Protein AF-A0A3M1FIV0-F1 (afdb_monomer_lite)

Radius of gyration: 19.7 Å; chains: 1; bounding box: 46×32×50 Å

Secondary structure (DSSP, 8-state):
-PPPP----BSGGGGGGHHHHGGGT--EEEEESS-HHHHHHHHHHT-EEEEEEESS---TTT-GGGSPBBTTSSBPP--SS--B--TT-HHHHHHHHHHHHHHHHHH--SEEEEES-SB---TTSSS-----B--SHHHHHHHHHHH-----SHHHHHHH-HHHHHHHHHH-

Sequence (172 aa):
MTIPLLYGPYGSGALAYADRLRAYNANAAWFHMFDPDAFEACAQAGVAPCVEFKTFRADFEAHPDLVPIGVDGQPIRYGDKVQGVCLSKKWFLEETEAALVAGVRTFQPAGIWLDYLTYAGWFETPEPDLQESCFCPECVADFCESTGVDATDPAEILAHHQAAWTSHKCRR

Structure (mmCIF, N/CA/C/O backbone):
data_AF-A0A3M1FIV0-F1
#
_entry.id   AF-A0A3M1FIV0-F1
#
loop_
_atom_site.group_PDB
_atom_site.id
_atom_site.type_symbol
_atom_site.label_atom_id
_atom_site.label_alt_id
_atom_site.label_comp_id
_atom_site.label_asym_id
_atom_site.label_entity_id
_atom_site.label_seq_id
_atom_site.pdbx_PDB_ins_code
_atom_site.Cartn_x
_atom_site.Cartn_y
_atom_site.Cartn_z
_atom_site.occupancy
_atom_site.B_iso_or_equiv
_atom_site.auth_seq_id
_atom_site.auth_comp_id
_atom_site.auth_asym_id
_atom_site.auth_atom_id
_atom_site.pdbx_PDB_model_num
ATOM 1 N N . MET A 1 1 ? 9.134 -7.208 26.320 1.00 61.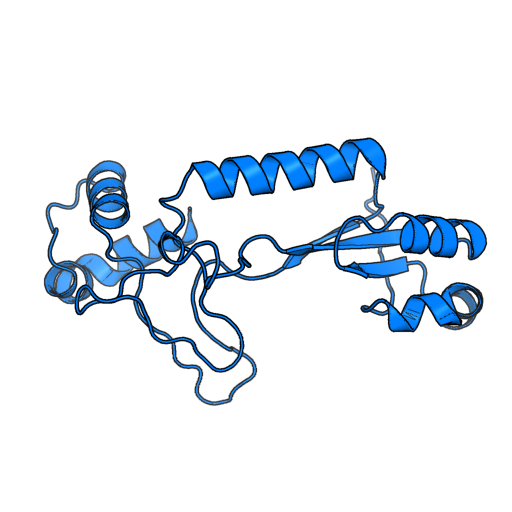47 1 MET A N 1
ATOM 2 C CA . MET A 1 1 ? 7.686 -7.011 26.094 1.00 61.47 1 MET A CA 1
ATOM 3 C C . MET A 1 1 ? 7.178 -8.190 25.298 1.00 61.47 1 MET A C 1
ATOM 5 O O . MET A 1 1 ? 7.831 -8.554 24.330 1.00 61.47 1 MET A O 1
ATOM 9 N N . THR A 1 2 ? 6.066 -8.789 25.711 1.00 83.19 2 THR A N 1
ATOM 10 C CA . THR A 1 2 ? 5.373 -9.811 24.917 1.00 83.19 2 THR A CA 1
ATOM 11 C C . THR A 1 2 ? 4.341 -9.093 24.057 1.00 83.19 2 THR A C 1
ATOM 13 O O . THR A 1 2 ? 3.534 -8.342 24.600 1.00 83.19 2 THR A O 1
ATOM 16 N N . ILE A 1 3 ? 4.394 -9.272 22.736 1.00 82.19 3 ILE A N 1
ATOM 17 C CA . ILE A 1 3 ? 3.386 -8.713 21.827 1.00 82.19 3 ILE A CA 1
ATOM 18 C C . ILE A 1 3 ? 2.076 -9.481 22.070 1.00 82.19 3 ILE A C 1
ATOM 20 O O . ILE A 1 3 ? 2.104 -10.715 22.040 1.00 82.19 3 ILE A O 1
ATOM 24 N N . PRO A 1 4 ? 0.952 -8.803 22.366 1.00 86.56 4 PRO A N 1
ATOM 25 C CA . PRO A 1 4 ? -0.318 -9.483 22.574 1.00 86.56 4 PRO A CA 1
ATOM 26 C C . PRO A 1 4 ? -0.801 -10.116 21.268 1.00 86.56 4 PRO A C 1
ATOM 28 O O . PRO A 1 4 ? -0.656 -9.542 20.191 1.00 86.56 4 PRO A O 1
ATOM 31 N N . LEU A 1 5 ? -1.401 -11.299 21.368 1.00 93.44 5 LEU A N 1
ATOM 32 C CA . LEU A 1 5 ? -2.062 -11.927 20.231 1.00 93.44 5 LEU A CA 1
ATOM 33 C C . LEU A 1 5 ? -3.442 -11.285 20.049 1.00 93.44 5 LEU A C 1
ATOM 35 O O . LEU A 1 5 ? -4.233 -11.252 20.994 1.00 93.44 5 LEU A O 1
ATOM 39 N N . LEU A 1 6 ? -3.709 -10.764 18.852 1.00 96.00 6 LEU A N 1
ATOM 40 C CA . LEU A 1 6 ? -4.937 -10.048 18.506 1.00 96.00 6 LEU A CA 1
ATOM 41 C C . LEU A 1 6 ? -5.783 -10.920 17.576 1.00 96.00 6 LEU A C 1
ATOM 43 O O . LEU A 1 6 ? -5.345 -11.284 16.487 1.00 96.00 6 LEU A O 1
ATOM 47 N N . TYR A 1 7 ? -6.996 -11.247 18.009 1.00 95.44 7 TYR A N 1
ATOM 48 C CA . TYR A 1 7 ? -7.934 -12.108 17.300 1.00 95.44 7 TYR A CA 1
ATOM 49 C C . TYR A 1 7 ? -9.289 -11.429 17.236 1.00 95.44 7 TYR A C 1
ATOM 51 O O . TYR A 1 7 ? -9.869 -11.078 18.267 1.00 95.44 7 TYR A O 1
ATOM 59 N N . GLY A 1 8 ? -9.806 -11.256 16.028 1.00 95.56 8 GLY A N 1
ATOM 60 C CA . GLY A 1 8 ? -11.030 -10.508 15.839 1.00 95.56 8 GLY A CA 1
ATOM 61 C C . GLY A 1 8 ? -11.539 -10.550 14.413 1.00 95.56 8 GLY A C 1
ATOM 62 O O . GLY A 1 8 ? -10.764 -10.836 13.499 1.00 95.56 8 GLY A O 1
ATOM 63 N N . PRO A 1 9 ? -12.830 -10.261 14.216 1.00 96.00 9 PRO A N 1
ATOM 64 C CA . PRO A 1 9 ? -13.379 -10.052 12.889 1.00 96.00 9 PRO A CA 1
ATOM 65 C C . PRO A 1 9 ? -12.829 -8.767 12.264 1.00 96.00 9 PRO A C 1
ATOM 67 O O . PRO A 1 9 ? -12.382 -7.852 12.963 1.00 96.00 9 PRO A O 1
ATOM 70 N N . TYR A 1 10 ? -12.931 -8.707 10.941 1.00 94.12 10 TYR A N 1
ATOM 71 C CA . TYR A 1 10 ? -12.640 -7.526 10.143 1.00 94.12 10 TYR A CA 1
ATOM 72 C C . TYR A 1 10 ? -13.914 -6.959 9.515 1.00 94.12 10 TYR A C 1
ATOM 74 O O . TYR A 1 10 ? -14.795 -7.709 9.090 1.00 94.12 10 TYR A O 1
ATOM 82 N N . GLY A 1 11 ? -13.979 -5.631 9.449 1.00 90.75 11 GLY A N 1
ATOM 83 C CA . GLY A 1 11 ? -15.033 -4.862 8.802 1.00 90.75 11 GLY A CA 1
ATOM 84 C C . GLY A 1 11 ? -15.924 -4.130 9.804 1.00 90.75 11 GLY A C 1
ATOM 85 O O . GLY A 1 11 ? -16.235 -4.632 10.885 1.00 90.75 11 GLY A O 1
ATOM 86 N N . SER A 1 12 ? -16.391 -2.940 9.418 1.00 86.94 12 SER A N 1
ATOM 87 C CA . SER A 1 12 ? -17.219 -2.070 10.269 1.00 86.94 12 SER A CA 1
ATOM 88 C C . SER A 1 12 ? -18.525 -2.730 10.728 1.00 86.94 12 SER A C 1
ATOM 90 O O . SER A 1 12 ? -18.999 -2.461 11.828 1.00 86.94 12 SER A O 1
ATOM 92 N N . GLY A 1 13 ? -19.071 -3.670 9.949 1.00 90.44 13 GLY A N 1
ATOM 93 C CA . GLY A 1 13 ? -20.249 -4.451 10.341 1.00 90.44 13 GLY A CA 1
ATOM 94 C C . GLY A 1 13 ? -20.055 -5.280 11.619 1.00 90.44 13 GLY A C 1
ATOM 95 O O . GLY A 1 13 ? -21.027 -5.556 12.318 1.00 90.44 13 GLY A O 1
ATOM 96 N N . ALA A 1 14 ? -18.816 -5.638 11.971 1.00 91.00 14 ALA A N 1
ATOM 97 C CA . ALA A 1 14 ? -18.527 -6.356 13.209 1.00 91.00 14 ALA A CA 1
ATOM 98 C C . ALA A 1 14 ? -18.683 -5.481 14.463 1.00 91.00 14 ALA A C 1
ATOM 100 O O . ALA A 1 14 ? -18.975 -6.005 15.539 1.00 91.00 14 ALA A O 1
ATOM 101 N N . LEU A 1 15 ? -18.536 -4.157 14.333 1.00 93.88 15 LEU A N 1
ATOM 102 C CA . LEU A 1 15 ? -18.627 -3.215 15.454 1.00 93.88 15 LEU A CA 1
ATOM 103 C C . LEU A 1 15 ? -20.035 -3.178 16.059 1.00 93.88 15 LEU A C 1
ATOM 105 O O . LEU A 1 15 ? -20.177 -3.017 17.267 1.00 93.88 15 LEU A O 1
ATOM 109 N N . ALA A 1 16 ? -21.068 -3.444 15.252 1.00 93.50 16 ALA A N 1
ATOM 110 C CA . ALA A 1 16 ? -22.452 -3.576 15.717 1.00 93.50 16 ALA A CA 1
ATOM 111 C C . ALA A 1 16 ? -22.665 -4.740 16.709 1.00 93.50 16 ALA A C 1
ATOM 113 O O . ALA A 1 16 ? -23.704 -4.812 17.361 1.00 93.50 16 ALA A O 1
ATOM 114 N N . TYR A 1 17 ? -21.693 -5.651 16.813 1.00 93.88 17 TYR A N 1
ATOM 115 C CA . TYR A 1 17 ? -21.708 -6.811 17.704 1.00 93.88 17 TYR A CA 1
ATOM 116 C C . TYR A 1 17 ? -20.476 -6.854 18.620 1.00 93.88 17 TYR A C 1
ATOM 118 O O . TYR A 1 17 ? -20.126 -7.925 19.127 1.00 93.88 17 TYR A O 1
ATOM 126 N N . ALA A 1 18 ? -19.790 -5.718 18.809 1.00 93.50 18 ALA A N 1
ATOM 127 C CA . ALA A 1 18 ? -18.547 -5.636 19.576 1.00 93.50 18 ALA A CA 1
ATOM 128 C C . ALA A 1 18 ? -18.701 -6.203 21.002 1.00 93.50 18 ALA A C 1
ATOM 130 O O . ALA A 1 18 ? -17.830 -6.929 21.484 1.00 93.50 18 ALA A O 1
ATOM 131 N N . ASP A 1 19 ? -19.853 -5.962 21.634 1.00 94.06 19 ASP A N 1
ATOM 132 C CA . ASP A 1 19 ? -20.239 -6.451 22.964 1.00 94.06 19 ASP A CA 1
ATOM 133 C C . ASP A 1 19 ? -20.257 -7.987 23.082 1.00 94.06 19 ASP A C 1
ATOM 135 O O . ASP A 1 19 ? -20.097 -8.539 24.172 1.00 94.06 19 ASP A O 1
ATOM 139 N N . ARG A 1 20 ? -20.407 -8.698 21.958 1.00 95.50 20 ARG A N 1
ATOM 140 C CA . ARG A 1 20 ? -20.473 -10.168 21.905 1.00 95.50 20 ARG A CA 1
ATOM 141 C C . ARG A 1 20 ? -19.143 -10.825 21.571 1.00 95.50 20 ARG A C 1
ATOM 143 O O . ARG A 1 20 ? -18.993 -12.019 21.819 1.00 95.50 20 ARG A O 1
ATOM 150 N N . LEU A 1 21 ? -18.173 -10.087 21.032 1.00 95.00 21 LEU A N 1
ATOM 151 C CA . LEU A 1 21 ? -16.924 -10.659 20.511 1.00 95.00 21 LEU A CA 1
ATOM 152 C C . LEU A 1 21 ? -16.167 -11.479 21.561 1.00 95.00 21 LEU A C 1
ATOM 154 O O . LEU A 1 21 ? -15.694 -12.581 21.275 1.00 95.00 21 LEU A O 1
ATOM 158 N N . ARG A 1 22 ? -16.148 -11.006 22.810 1.00 93.75 22 ARG A N 1
ATOM 159 C CA . ARG A 1 22 ? -15.492 -11.715 23.916 1.00 93.75 22 ARG A CA 1
ATOM 160 C C . ARG A 1 22 ? -16.128 -13.067 24.228 1.00 93.75 22 ARG A C 1
ATOM 162 O O . ARG A 1 22 ? -15.410 -13.986 24.612 1.00 93.75 22 ARG A O 1
ATOM 169 N N . ALA A 1 23 ? -17.438 -13.224 24.021 1.00 95.38 23 ALA A N 1
ATOM 170 C CA . ALA A 1 23 ? -18.113 -14.514 24.183 1.00 95.38 23 ALA A CA 1
ATOM 171 C C . ALA A 1 23 ? -17.651 -15.552 23.141 1.00 95.38 23 ALA A C 1
ATOM 173 O O . ALA A 1 23 ? -17.778 -16.752 23.372 1.00 95.38 23 ALA A O 1
ATOM 174 N N . TYR A 1 24 ? -17.067 -15.097 22.028 1.00 94.25 24 TYR A N 1
ATOM 175 C CA . TYR A 1 24 ? -16.473 -15.931 20.982 1.00 94.25 24 TYR A CA 1
ATOM 176 C C . TYR A 1 24 ? -14.945 -16.045 21.092 1.00 94.25 24 TYR A C 1
ATOM 178 O O . TYR A 1 24 ? -14.300 -16.523 20.164 1.00 94.25 24 TYR A O 1
ATOM 186 N N . ASN A 1 25 ? -14.356 -15.621 22.218 1.00 94.31 25 ASN A N 1
ATOM 187 C CA . ASN A 1 25 ? -12.906 -15.544 22.434 1.00 94.31 25 ASN A CA 1
ATOM 188 C C . ASN A 1 25 ? -12.161 -14.616 21.454 1.00 94.31 25 ASN A C 1
ATOM 190 O O . ASN A 1 25 ? -10.942 -14.719 21.319 1.00 94.31 25 ASN A O 1
ATOM 194 N N . ALA A 1 26 ? -12.864 -13.683 20.807 1.00 96.12 26 ALA A N 1
ATOM 195 C CA . ALA A 1 26 ? -12.233 -12.572 20.107 1.00 96.12 26 ALA A CA 1
ATOM 196 C C . ALA A 1 26 ? -11.896 -11.459 21.111 1.00 96.12 26 ALA A C 1
ATOM 198 O O . ALA A 1 26 ? -12.701 -11.109 21.977 1.00 96.12 26 ALA A O 1
ATOM 199 N N . ASN A 1 27 ? -10.686 -10.918 21.006 1.00 96.44 27 ASN A N 1
ATOM 200 C CA . ASN A 1 27 ? -10.166 -9.869 21.883 1.00 96.44 27 ASN A CA 1
ATOM 201 C C . ASN A 1 27 ? -9.841 -8.570 21.133 1.00 96.44 27 ASN A C 1
ATOM 203 O O . ASN A 1 27 ? -9.3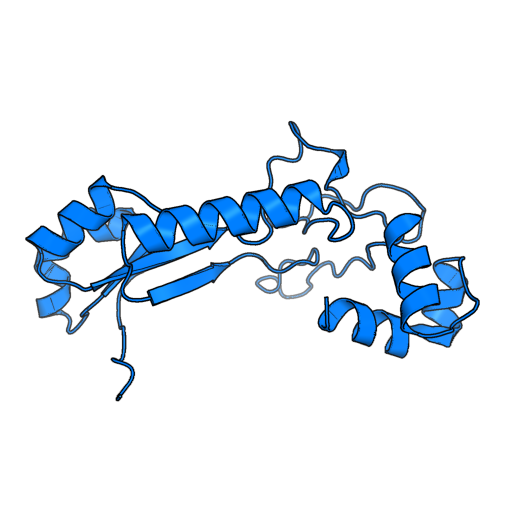98 -7.617 21.768 1.00 96.44 27 ASN A O 1
ATOM 207 N N . ALA A 1 28 ? -10.072 -8.528 19.822 1.00 97.25 28 ALA A N 1
ATOM 208 C CA . ALA A 1 28 ? -9.842 -7.382 18.959 1.00 97.25 28 ALA A CA 1
ATOM 209 C C . ALA A 1 28 ? -10.992 -7.198 17.958 1.00 97.25 28 ALA A C 1
ATOM 211 O O . ALA A 1 28 ? -11.769 -8.124 17.714 1.00 97.25 28 ALA A O 1
ATOM 212 N N . ALA A 1 29 ? -11.073 -6.018 17.355 1.00 97.38 29 ALA A N 1
ATOM 213 C CA . ALA A 1 29 ? -11.881 -5.754 16.170 1.00 97.38 29 ALA A CA 1
ATOM 214 C C . ALA A 1 29 ? -11.038 -4.967 15.162 1.00 97.38 29 ALA A C 1
ATOM 216 O O . ALA A 1 29 ? -10.355 -4.018 15.546 1.00 97.38 29 ALA A O 1
ATOM 217 N N . TRP A 1 30 ? -11.078 -5.376 13.894 1.00 97.56 30 TRP A N 1
ATOM 218 C CA . TRP A 1 30 ? -10.336 -4.739 12.808 1.00 97.56 30 TRP A CA 1
ATOM 219 C C . TRP A 1 30 ? -11.292 -3.927 11.938 1.00 97.56 30 TRP A C 1
ATOM 221 O O . TRP A 1 30 ? -12.289 -4.460 11.448 1.00 97.56 30 TRP A O 1
ATOM 231 N N . PHE A 1 31 ? -11.004 -2.649 11.727 1.00 96.81 31 PHE A N 1
ATOM 232 C CA . PHE A 1 31 ? -11.867 -1.751 10.959 1.00 96.81 31 PHE A CA 1
ATOM 233 C C . PHE A 1 31 ? -11.061 -0.831 10.043 1.00 96.81 31 PHE A C 1
ATOM 235 O O . PHE A 1 31 ? -9.860 -0.643 10.227 1.00 96.81 31 PHE A O 1
ATOM 242 N N . HIS A 1 32 ? -11.733 -0.300 9.024 1.00 95.62 32 HIS A N 1
ATOM 243 C CA . HIS A 1 32 ? -11.113 0.545 8.012 1.00 95.62 32 HIS A CA 1
ATOM 244 C C . HIS A 1 32 ? -10.696 1.892 8.599 1.00 95.62 32 HIS A C 1
ATOM 246 O O . HIS A 1 32 ? -11.535 2.623 9.120 1.00 95.62 32 HIS A O 1
ATOM 252 N N . MET A 1 33 ? -9.433 2.258 8.387 1.00 95.88 33 MET A N 1
ATOM 253 C CA . MET A 1 33 ? -8.861 3.558 8.725 1.00 95.88 33 MET A CA 1
ATOM 254 C C . MET A 1 33 ? -9.050 3.956 10.201 1.00 95.88 33 MET A C 1
ATOM 256 O O . MET A 1 33 ? -9.487 3.188 11.057 1.00 95.88 33 MET A O 1
ATOM 260 N N . PHE A 1 34 ? -8.642 5.179 10.524 1.00 97.44 34 PHE A N 1
ATOM 261 C CA . PHE A 1 34 ? -8.823 5.747 11.850 1.00 97.44 34 PHE A CA 1
ATOM 262 C C . PHE A 1 34 ? -10.236 6.324 11.989 1.00 97.44 34 PHE A C 1
ATOM 264 O O . PHE A 1 34 ? -10.479 7.469 11.612 1.00 97.44 34 PHE A O 1
ATOM 271 N N . ASP A 1 35 ? -11.153 5.513 12.511 1.00 96.81 35 ASP A N 1
ATOM 272 C CA . ASP A 1 35 ? -12.563 5.857 12.709 1.00 96.81 35 ASP A CA 1
ATOM 273 C C . ASP A 1 35 ? -12.882 6.061 14.207 1.00 96.81 35 ASP A C 1
ATOM 275 O O . ASP A 1 35 ? -12.911 5.077 14.953 1.00 96.81 35 ASP A O 1
ATOM 279 N N . PRO A 1 36 ? -13.124 7.306 14.672 1.00 97.19 36 PRO A N 1
ATOM 280 C CA . PRO A 1 36 ? -13.440 7.595 16.072 1.00 97.19 36 PRO A CA 1
ATOM 281 C C . PRO A 1 36 ? -14.571 6.745 16.656 1.00 97.19 36 PRO A C 1
ATOM 283 O O . PRO A 1 36 ? -14.450 6.288 17.795 1.00 97.19 36 PRO A O 1
ATOM 286 N N . ASP A 1 37 ? -15.623 6.487 15.878 1.00 96.56 37 ASP A N 1
ATOM 287 C CA . ASP A 1 37 ? -16.799 5.751 16.345 1.00 96.56 37 ASP A CA 1
ATOM 288 C C . ASP A 1 37 ? -16.444 4.275 16.578 1.00 96.56 37 ASP A C 1
ATOM 290 O O . ASP A 1 37 ? -16.893 3.646 17.540 1.00 96.56 37 ASP A O 1
ATOM 294 N N . ALA A 1 38 ? -15.561 3.723 15.743 1.00 97.06 38 ALA A N 1
ATOM 295 C CA . ALA A 1 38 ? -15.046 2.371 15.909 1.00 97.06 38 ALA A CA 1
ATOM 296 C C . ALA A 1 38 ? -14.157 2.230 17.153 1.00 97.06 38 ALA A C 1
ATOM 298 O O . ALA A 1 38 ? -14.264 1.236 17.882 1.00 97.06 38 ALA A O 1
ATOM 299 N N . PHE A 1 39 ? -13.310 3.227 17.431 1.00 97.75 39 PHE A N 1
ATOM 300 C CA . PHE A 1 39 ? -12.517 3.268 18.663 1.00 97.75 39 PHE A CA 1
ATOM 301 C C . PHE A 1 39 ? -13.413 3.343 19.902 1.00 97.75 39 PHE A C 1
ATOM 303 O O . PHE A 1 39 ? -13.178 2.607 20.864 1.00 97.75 39 PHE A O 1
ATOM 310 N N . GLU A 1 40 ? -14.457 4.173 19.871 1.00 97.00 40 GLU A N 1
ATOM 311 C CA . GLU A 1 40 ? -15.424 4.268 20.962 1.00 97.00 40 GLU A CA 1
ATOM 312 C C . GLU A 1 40 ? -16.166 2.940 21.176 1.00 97.00 40 GLU A C 1
ATOM 314 O O . GLU A 1 40 ? -16.217 2.441 22.303 1.00 97.00 40 GLU A O 1
ATOM 319 N N . ALA A 1 41 ? -16.663 2.310 20.108 1.00 96.38 41 ALA A N 1
ATOM 320 C CA . ALA A 1 41 ? -17.337 1.015 20.188 1.00 96.38 41 ALA A CA 1
ATOM 321 C C . ALA A 1 41 ? -16.432 -0.072 20.798 1.00 96.38 41 ALA A C 1
ATOM 323 O O . ALA A 1 41 ? -16.864 -0.843 21.660 1.00 96.38 41 ALA A O 1
ATOM 324 N N . CYS A 1 42 ? -15.153 -0.110 20.409 1.00 97.19 42 CYS A N 1
ATOM 325 C CA . CYS A 1 42 ? -14.177 -1.039 20.981 1.00 97.19 42 CYS A CA 1
ATOM 326 C C . CYS A 1 42 ? -13.931 -0.774 22.472 1.00 97.19 42 CYS A C 1
ATOM 328 O O . CYS A 1 42 ? -13.893 -1.719 23.266 1.00 97.19 42 CYS A O 1
ATOM 330 N N . ALA A 1 43 ? -13.808 0.499 22.863 1.00 97.19 43 ALA A N 1
ATOM 331 C CA . ALA A 1 43 ? -13.625 0.895 24.255 1.00 97.19 43 ALA A CA 1
ATOM 332 C C . ALA A 1 43 ? -14.826 0.489 25.125 1.00 97.19 43 ALA A C 1
ATOM 334 O O . ALA A 1 43 ? -14.637 -0.083 26.199 1.00 97.19 43 ALA A O 1
ATOM 335 N N . GLN A 1 44 ? -16.052 0.712 24.641 1.00 96.75 44 GLN A N 1
ATOM 336 C CA . GLN A 1 44 ? -17.286 0.320 25.330 1.00 96.75 44 GLN A CA 1
ATOM 337 C C . GLN A 1 44 ? -17.409 -1.206 25.482 1.00 96.75 44 GLN A C 1
ATOM 339 O O . GLN A 1 44 ? -17.825 -1.696 26.532 1.00 96.75 44 GLN A O 1
ATOM 344 N N . ALA A 1 45 ? -17.012 -1.967 24.460 1.00 96.00 45 ALA A N 1
ATOM 345 C CA . ALA A 1 45 ? -17.068 -3.429 24.464 1.00 96.00 45 ALA A CA 1
ATOM 346 C C . ALA A 1 45 ? -15.882 -4.111 25.180 1.00 96.00 45 ALA A C 1
ATOM 348 O O . ALA A 1 45 ? -15.914 -5.320 25.437 1.00 96.00 45 ALA A O 1
ATOM 349 N N . GLY A 1 46 ? -14.824 -3.365 25.507 1.00 96.19 46 GLY A N 1
ATOM 350 C CA . GLY A 1 46 ? -13.612 -3.908 26.119 1.00 96.19 46 GLY A CA 1
ATOM 351 C C . GLY A 1 46 ? -12.833 -4.849 25.193 1.00 96.19 46 GLY A C 1
ATOM 352 O O . GLY A 1 46 ? -12.307 -5.864 25.657 1.00 96.19 46 GLY A O 1
ATOM 353 N N . VAL A 1 47 ? -12.779 -4.531 23.896 1.00 96.88 47 VAL A N 1
ATOM 354 C CA . VAL A 1 47 ? -11.957 -5.220 22.886 1.00 96.88 47 VAL A CA 1
ATOM 355 C C . VAL A 1 47 ? -10.896 -4.275 22.326 1.00 96.88 47 VAL A C 1
ATOM 357 O O . VAL A 1 47 ? -11.042 -3.057 22.370 1.00 96.88 47 VAL A O 1
ATOM 360 N N . ALA A 1 48 ? -9.804 -4.831 21.811 1.00 97.50 48 ALA A N 1
ATOM 361 C CA . ALA A 1 48 ? -8.688 -4.067 21.276 1.00 97.50 48 ALA A CA 1
ATOM 362 C C . ALA A 1 48 ? -9.028 -3.461 19.894 1.00 97.50 48 ALA A C 1
ATOM 364 O O . ALA A 1 48 ? -9.295 -4.221 18.956 1.00 97.50 48 ALA A O 1
ATOM 365 N N . PRO A 1 49 ? -8.991 -2.125 19.729 1.00 97.38 49 PRO A N 1
ATOM 366 C CA . PRO A 1 49 ? -9.216 -1.499 18.432 1.00 97.38 49 PRO A CA 1
ATOM 367 C C . PRO A 1 49 ? -7.999 -1.700 17.527 1.00 97.38 49 PRO A C 1
ATOM 369 O O . PRO A 1 49 ? -6.875 -1.351 17.898 1.00 97.38 49 PRO A O 1
ATOM 372 N N . CYS A 1 50 ? -8.217 -2.264 16.342 1.00 97.69 50 CYS A N 1
ATOM 373 C CA . CYS A 1 50 ? -7.183 -2.493 15.340 1.00 97.69 50 CYS A CA 1
ATOM 374 C C . CYS A 1 50 ? -7.595 -1.867 14.006 1.00 97.69 50 CYS A C 1
ATOM 376 O O . CYS A 1 50 ? -8.760 -1.914 13.617 1.00 97.69 50 CYS A O 1
ATOM 378 N N . VAL A 1 51 ? -6.626 -1.295 13.299 1.00 97.69 51 VAL A N 1
ATOM 379 C CA . VAL A 1 51 ? -6.871 -0.527 12.075 1.00 97.69 51 VAL A CA 1
ATOM 380 C C . VAL A 1 51 ? -6.349 -1.296 10.871 1.00 97.69 51 VAL A C 1
ATOM 382 O O . VAL A 1 51 ? -5.195 -1.710 10.852 1.00 97.69 51 VAL A O 1
ATOM 385 N N . GLU A 1 52 ? -7.181 -1.452 9.850 1.00 96.44 52 GLU A N 1
ATOM 386 C CA . GLU A 1 52 ? -6.722 -1.698 8.487 1.00 96.44 52 GLU A CA 1
ATOM 387 C C . GLU A 1 52 ? -6.473 -0.348 7.818 1.00 96.44 52 GLU A C 1
ATOM 389 O O . GLU A 1 52 ? -7.365 0.497 7.730 1.00 96.44 52 GLU A O 1
ATOM 394 N N . PHE A 1 53 ? -5.228 -0.115 7.424 1.00 96.56 53 PHE A N 1
ATOM 395 C CA . PHE A 1 53 ? -4.777 1.138 6.855 1.00 96.56 53 PHE A CA 1
ATOM 396 C C . PHE A 1 53 ? -4.524 0.963 5.361 1.00 96.56 53 PHE A C 1
ATOM 398 O O . PHE A 1 53 ? -3.702 0.138 4.954 1.00 96.56 53 PHE A O 1
ATOM 405 N N . LYS A 1 54 ? -5.189 1.796 4.556 1.00 92.75 54 LYS A N 1
ATOM 406 C CA . LYS A 1 54 ? -5.081 1.767 3.098 1.00 92.75 54 LYS A CA 1
ATOM 407 C C . LYS A 1 54 ? -3.720 2.331 2.655 1.00 92.75 54 LYS A C 1
ATOM 409 O O . LYS A 1 54 ? -3.564 3.525 2.429 1.00 92.75 54 LYS A O 1
ATOM 414 N N . THR A 1 55 ? -2.699 1.487 2.570 1.00 93.69 55 THR A N 1
ATOM 415 C CA . THR A 1 55 ? -1.318 1.954 2.350 1.00 93.69 55 THR A CA 1
ATOM 416 C C . THR A 1 55 ? -1.122 2.423 0.914 1.00 93.69 55 THR A C 1
ATOM 418 O O . THR A 1 55 ? -0.628 3.519 0.675 1.00 93.69 55 THR A O 1
ATOM 421 N N . PHE A 1 56 ? -1.563 1.620 -0.056 1.00 91.44 56 PHE A N 1
ATOM 422 C CA . PHE A 1 56 ? -1.372 1.897 -1.482 1.00 91.44 56 PHE A CA 1
ATOM 423 C C . PHE A 1 56 ? -2.685 1.841 -2.266 1.00 91.44 56 PHE A C 1
ATOM 425 O O . PHE A 1 56 ? -2.807 1.165 -3.287 1.00 91.44 56 PHE A O 1
ATOM 432 N N . ARG A 1 57 ? -3.691 2.576 -1.779 1.00 89.25 57 ARG A N 1
ATOM 433 C CA . ARG A 1 57 ? -4.977 2.757 -2.462 1.00 89.25 57 ARG A CA 1
ATOM 434 C C . ARG A 1 57 ? -5.326 4.233 -2.571 1.00 89.25 57 ARG A C 1
ATOM 436 O O . ARG A 1 57 ? -5.415 4.927 -1.561 1.00 89.25 57 ARG A O 1
ATOM 443 N N . ALA A 1 58 ? -5.597 4.674 -3.793 1.00 90.19 58 ALA A N 1
ATOM 444 C CA . ALA A 1 58 ? -5.939 6.051 -4.109 1.00 90.19 58 ALA A CA 1
ATOM 445 C C . ALA A 1 58 ? -7.266 6.150 -4.872 1.00 90.19 58 ALA A C 1
ATOM 447 O O . ALA A 1 58 ? -7.804 5.151 -5.356 1.00 90.19 58 ALA A O 1
ATOM 448 N N . ASP A 1 59 ? -7.777 7.374 -4.961 1.00 90.44 59 ASP A N 1
ATOM 449 C CA . ASP A 1 59 ? -8.799 7.752 -5.931 1.00 90.44 59 ASP A CA 1
ATOM 450 C C . ASP A 1 59 ? -8.098 8.169 -7.232 1.00 90.44 59 ASP A C 1
ATOM 452 O O . ASP A 1 59 ? -7.494 9.240 -7.310 1.00 90.44 59 ASP A O 1
ATOM 456 N N . PHE A 1 60 ? -8.137 7.299 -8.239 1.00 89.94 60 PHE A N 1
ATOM 457 C CA . PHE A 1 60 ? -7.456 7.528 -9.514 1.00 89.94 60 PHE A CA 1
ATOM 458 C C . PHE A 1 60 ? -8.207 8.492 -10.441 1.00 89.94 60 PHE A C 1
ATOM 460 O O . PHE A 1 60 ? -7.614 8.965 -11.408 1.00 89.94 60 PHE A O 1
ATOM 467 N N . GLU A 1 61 ? -9.475 8.816 -10.163 1.00 90.56 61 GLU A N 1
ATOM 468 C CA . GLU A 1 61 ? -10.170 9.891 -10.883 1.00 90.56 61 GLU A CA 1
ATOM 469 C C . GLU A 1 61 ? -9.633 11.255 -10.437 1.00 90.56 61 GLU A C 1
ATOM 471 O O . GLU A 1 61 ? -9.395 12.135 -11.266 1.00 90.56 61 GLU A O 1
ATOM 476 N N . ALA A 1 62 ? -9.382 11.408 -9.133 1.00 94.00 62 ALA A N 1
ATOM 477 C CA . ALA A 1 62 ? -8.771 12.606 -8.563 1.00 94.00 62 ALA A CA 1
ATOM 478 C C . ALA A 1 62 ? -7.257 12.689 -8.829 1.00 94.00 62 ALA A C 1
ATOM 480 O O . ALA A 1 62 ? -6.731 13.777 -9.072 1.00 94.00 62 ALA A O 1
ATOM 481 N N . HIS A 1 63 ? -6.564 11.547 -8.802 1.00 93.88 63 HIS A N 1
ATOM 482 C CA . HIS A 1 63 ? -5.108 11.447 -8.933 1.00 93.88 63 HIS A CA 1
ATOM 483 C C . HIS A 1 63 ? -4.695 10.442 -10.020 1.00 93.88 63 HIS A C 1
ATOM 485 O O . HIS A 1 63 ? -4.106 9.395 -9.723 1.00 93.88 63 HIS A O 1
ATOM 491 N N . PRO A 1 64 ? -4.978 10.736 -11.303 1.00 93.62 64 PRO A N 1
ATOM 492 C CA . PRO A 1 64 ? -4.617 9.846 -12.406 1.00 93.62 64 PRO A CA 1
ATOM 493 C C . PRO A 1 64 ? -3.098 9.686 -12.568 1.00 93.62 64 PRO A C 1
ATOM 495 O O . PRO A 1 64 ? -2.639 8.707 -13.150 1.00 93.62 64 PRO A O 1
ATOM 498 N N . ASP A 1 65 ? -2.300 10.610 -12.028 1.00 93.50 65 ASP A N 1
ATOM 499 C CA . ASP A 1 65 ? -0.838 10.540 -12.031 1.00 93.50 65 ASP A CA 1
ATOM 500 C C . ASP A 1 65 ? -0.275 9.432 -11.124 1.00 93.50 65 ASP A C 1
ATOM 502 O O . ASP A 1 65 ? 0.890 9.055 -11.278 1.00 93.50 65 ASP A O 1
ATOM 506 N N . LEU A 1 66 ? -1.082 8.887 -10.205 1.00 94.56 66 LEU A N 1
ATOM 507 C CA . LEU A 1 66 ? -0.703 7.747 -9.368 1.00 94.56 66 LEU A CA 1
ATOM 508 C C . LEU A 1 66 ? -0.787 6.410 -10.099 1.00 94.56 66 LEU A C 1
ATOM 510 O O . LEU A 1 66 ? -0.223 5.432 -9.606 1.00 94.56 66 LEU A O 1
ATOM 514 N N . VAL A 1 67 ? -1.459 6.343 -11.251 1.00 94.12 67 VAL A N 1
ATOM 515 C CA . VAL A 1 67 ? -1.587 5.093 -12.001 1.00 94.12 67 VAL A CA 1
ATOM 516 C C . VAL A 1 67 ? -0.207 4.664 -12.521 1.00 94.12 67 VAL A C 1
ATOM 518 O O . VAL A 1 67 ? 0.464 5.449 -13.199 1.00 94.12 67 VAL A O 1
ATOM 521 N N . PRO A 1 68 ? 0.250 3.431 -12.229 1.00 94.69 68 PRO A N 1
ATOM 522 C CA . PRO A 1 68 ? 1.511 2.933 -12.763 1.00 94.69 68 PRO A CA 1
ATOM 523 C C . PRO A 1 68 ? 1.530 2.911 -14.297 1.00 94.69 68 PRO A C 1
ATOM 525 O O . PRO A 1 68 ? 0.515 2.658 -14.940 1.00 94.69 68 PRO A O 1
ATOM 528 N N . ILE A 1 69 ? 2.705 3.118 -14.888 1.00 95.31 69 ILE A N 1
ATOM 529 C CA . ILE A 1 69 ? 2.909 3.031 -16.339 1.00 95.31 69 ILE A CA 1
ATOM 530 C C . ILE A 1 69 ? 3.373 1.620 -16.714 1.00 95.31 69 ILE A C 1
ATOM 532 O O . ILE A 1 69 ? 4.256 1.059 -16.060 1.00 95.31 69 ILE A O 1
ATOM 536 N N . GLY A 1 70 ? 2.759 1.041 -17.741 1.00 94.50 70 GLY A N 1
ATOM 537 C CA . GLY A 1 70 ? 3.076 -0.276 -18.279 1.00 94.50 70 GLY A CA 1
ATOM 538 C C . GLY A 1 70 ? 4.247 -0.265 -19.259 1.00 94.50 70 GLY A C 1
ATOM 539 O O . GLY A 1 70 ? 4.833 0.771 -19.570 1.00 94.50 70 GLY A O 1
ATOM 540 N N . VAL A 1 71 ? 4.578 -1.454 -19.763 1.00 94.75 71 VAL A N 1
ATOM 541 C CA . VAL A 1 71 ? 5.666 -1.687 -20.737 1.00 94.75 71 VAL A CA 1
ATOM 542 C C . VAL A 1 71 ? 5.450 -0.921 -22.050 1.00 94.75 71 VAL A C 1
ATOM 544 O O . VAL A 1 71 ? 6.409 -0.572 -22.728 1.00 94.75 71 VAL A O 1
ATOM 547 N N . ASP A 1 72 ? 4.198 -0.634 -22.404 1.00 94.25 72 ASP A N 1
ATOM 548 C CA . ASP A 1 72 ? 3.796 0.114 -23.602 1.00 94.25 72 ASP A CA 1
ATOM 549 C C . ASP A 1 72 ? 3.854 1.644 -23.428 1.00 94.25 72 ASP A C 1
ATOM 551 O O . ASP A 1 72 ? 3.488 2.395 -24.337 1.00 94.25 72 ASP A O 1
ATOM 555 N N . GLY A 1 73 ? 4.295 2.120 -22.260 1.00 94.62 73 GLY A N 1
ATOM 556 C CA . GLY A 1 73 ? 4.346 3.540 -21.927 1.00 94.62 73 GLY A CA 1
ATOM 557 C C . GLY A 1 73 ? 2.980 4.162 -21.625 1.00 94.62 73 GLY A C 1
ATOM 558 O O . GLY A 1 73 ? 2.897 5.384 -21.502 1.00 94.62 73 GLY A O 1
ATOM 559 N N . GLN A 1 74 ? 1.916 3.363 -21.499 1.00 94.94 74 GLN A N 1
ATOM 560 C CA . GLN A 1 74 ? 0.575 3.820 -21.129 1.00 94.94 74 GLN A CA 1
ATOM 561 C C . GLN A 1 74 ? 0.249 3.482 -19.666 1.00 94.94 74 GLN A C 1
ATOM 563 O O . GLN A 1 74 ? 0.873 2.592 -19.085 1.00 94.94 74 GLN A O 1
ATOM 568 N N . PRO A 1 75 ? -0.722 4.167 -19.033 1.00 93.69 75 PRO A N 1
ATOM 569 C CA . PRO A 1 75 ? -1.241 3.748 -17.736 1.00 93.69 75 PRO A CA 1
ATOM 570 C C . PRO A 1 75 ? -1.721 2.293 -17.780 1.00 93.69 75 PRO A C 1
ATOM 572 O O . PRO A 1 75 ? -2.438 1.900 -18.704 1.00 93.69 75 PRO A O 1
ATOM 575 N N . ILE A 1 76 ? -1.345 1.493 -16.781 1.00 92.00 76 ILE A N 1
ATOM 576 C CA . ILE A 1 76 ? -1.781 0.098 -16.711 1.00 92.00 76 ILE A CA 1
ATOM 577 C C . ILE A 1 76 ? -3.299 -0.001 -16.576 1.00 92.00 76 ILE A C 1
ATOM 579 O O . ILE A 1 76 ? -3.968 0.871 -16.006 1.00 92.00 76 ILE A O 1
ATOM 583 N N . ARG A 1 77 ? -3.853 -1.108 -17.070 1.00 87.38 77 ARG A N 1
ATOM 584 C CA . ARG A 1 77 ? -5.295 -1.342 -17.039 1.00 87.38 77 ARG A CA 1
ATOM 585 C C . ARG A 1 77 ? -5.776 -1.450 -15.598 1.00 87.38 77 ARG A C 1
ATOM 587 O O . ARG A 1 77 ? -5.120 -2.079 -14.765 1.00 87.38 77 ARG A O 1
ATOM 594 N N . TYR A 1 78 ? -6.956 -0.897 -15.334 1.00 80.69 78 TYR A N 1
ATOM 595 C CA . TYR A 1 78 ? -7.666 -1.156 -14.088 1.00 80.69 78 TYR A CA 1
ATOM 596 C C . TYR A 1 78 ? -8.121 -2.621 -14.091 1.00 80.69 78 TYR A C 1
ATOM 598 O O . TYR A 1 78 ? -8.967 -3.000 -14.900 1.00 80.69 78 TYR A O 1
ATOM 606 N N . GLY A 1 79 ? -7.520 -3.453 -13.238 1.00 72.00 79 GLY A N 1
ATOM 607 C CA . GLY A 1 79 ? -8.021 -4.807 -12.988 1.00 72.00 79 GLY A CA 1
ATOM 608 C C . GLY A 1 79 ? -9.324 -4.772 -12.185 1.00 72.00 79 GLY A C 1
ATOM 609 O O . GLY A 1 79 ? -9.772 -3.714 -11.766 1.00 72.00 79 GLY A O 1
ATOM 610 N N . ASP A 1 80 ? -9.917 -5.923 -11.882 1.00 66.62 80 ASP A N 1
ATOM 611 C CA . ASP A 1 80 ? -11.251 -5.970 -11.254 1.00 66.62 80 ASP A CA 1
ATOM 612 C C . ASP A 1 80 ? -11.358 -5.275 -9.882 1.00 66.62 80 ASP A C 1
ATOM 614 O O . ASP A 1 80 ? -12.462 -4.949 -9.433 1.00 66.62 80 ASP A O 1
ATOM 618 N N . LYS A 1 81 ? -10.236 -5.094 -9.170 1.00 68.62 81 LYS A N 1
ATOM 619 C CA . LYS A 1 81 ? -10.231 -4.655 -7.763 1.00 68.62 81 LYS A CA 1
ATOM 620 C C . LYS A 1 81 ? -9.103 -3.702 -7.371 1.00 68.62 81 LYS A C 1
ATOM 622 O O . LYS A 1 81 ? -9.351 -2.799 -6.575 1.00 68.62 81 LYS A O 1
ATOM 627 N N . VAL A 1 82 ? -7.877 -3.911 -7.862 1.00 75.69 82 VAL A N 1
ATOM 628 C CA . VAL A 1 82 ? -6.686 -3.160 -7.422 1.00 75.69 82 VAL A CA 1
ATOM 629 C C . VAL A 1 82 ? -5.797 -2.815 -8.614 1.00 75.69 82 VAL A C 1
ATOM 631 O O . VAL A 1 82 ? -5.436 -3.691 -9.398 1.00 75.69 82 VAL A O 1
ATOM 634 N N . GLN A 1 83 ? -5.419 -1.539 -8.714 1.00 83.12 83 GLN A N 1
ATOM 635 C CA . GLN A 1 83 ? -4.542 -1.008 -9.764 1.00 83.12 83 GLN A CA 1
ATOM 636 C C . GLN A 1 83 ? -3.107 -0.739 -9.273 1.00 83.12 83 GLN A C 1
ATOM 638 O O . GLN A 1 83 ? -2.216 -0.525 -10.084 1.00 83.12 83 GLN A O 1
ATOM 643 N N . GLY A 1 84 ? -2.849 -0.780 -7.962 1.00 87.94 84 GLY A N 1
ATOM 644 C CA . GLY A 1 84 ? -1.558 -0.370 -7.400 1.00 87.94 84 GLY A CA 1
ATOM 645 C C . GLY A 1 84 ? -1.298 1.134 -7.554 1.00 87.94 84 GLY A C 1
ATOM 646 O O . GLY A 1 84 ? -2.136 1.870 -8.072 1.00 87.94 84 GLY A O 1
ATOM 647 N N . VAL A 1 85 ? -0.141 1.608 -7.090 1.00 93.25 85 VAL A N 1
ATOM 648 C CA . VAL A 1 85 ? 0.236 3.032 -7.154 1.00 93.25 85 VAL A CA 1
ATOM 649 C C . VAL A 1 85 ? 1.690 3.206 -7.578 1.00 93.25 85 VAL A C 1
ATOM 651 O O . VAL A 1 85 ? 2.561 2.385 -7.292 1.00 93.25 85 VAL A O 1
ATOM 654 N N . CYS A 1 86 ? 1.975 4.313 -8.250 1.00 94.25 86 CYS A N 1
ATOM 655 C CA . CYS A 1 86 ? 3.323 4.680 -8.637 1.00 94.25 86 CYS A CA 1
ATOM 656 C C . CYS A 1 86 ? 4.119 5.231 -7.438 1.00 94.25 86 CYS A C 1
ATOM 658 O O . CYS A 1 86 ? 3.958 6.385 -7.042 1.00 94.25 86 CYS A O 1
ATOM 660 N N . LEU A 1 87 ? 5.049 4.438 -6.892 1.00 93.94 87 LEU A N 1
ATOM 661 C CA . LEU A 1 87 ? 5.882 4.842 -5.743 1.00 93.94 87 LEU A CA 1
ATOM 662 C C . LEU A 1 87 ? 6.924 5.934 -6.054 1.00 93.94 87 LEU A C 1
ATOM 664 O O . LEU A 1 87 ? 7.729 6.285 -5.186 1.00 93.94 87 LEU A O 1
ATOM 668 N N . SER A 1 88 ? 7.005 6.442 -7.290 1.00 94.81 88 SER A N 1
ATOM 669 C CA . SER A 1 88 ? 7.807 7.642 -7.575 1.00 94.81 88 SER A CA 1
ATOM 670 C C . SER A 1 88 ? 7.088 8.925 -7.149 1.00 94.81 88 SER A C 1
ATOM 672 O O . SER A 1 88 ? 7.739 9.953 -6.971 1.00 94.81 88 SER A O 1
ATOM 674 N N . LYS A 1 89 ? 5.769 8.875 -6.912 1.00 95.44 89 LYS A N 1
ATOM 675 C CA . LYS A 1 89 ? 4.977 10.011 -6.431 1.00 95.44 89 LYS A CA 1
ATOM 676 C C . LYS A 1 89 ? 5.210 10.226 -4.934 1.00 95.44 89 LYS A C 1
ATOM 678 O O . LYS A 1 89 ? 4.420 9.811 -4.094 1.00 95.44 89 LYS A O 1
ATOM 683 N N . LYS A 1 90 ? 6.335 10.868 -4.599 1.00 95.00 90 LYS A N 1
ATOM 684 C CA . LYS A 1 90 ? 6.774 11.085 -3.208 1.00 95.00 90 LYS A CA 1
ATOM 685 C C . LYS A 1 90 ? 5.747 11.828 -2.359 1.00 95.00 90 LYS A C 1
ATOM 687 O O . LYS A 1 90 ? 5.537 11.430 -1.222 1.00 95.00 90 LYS A O 1
ATOM 692 N N . TRP A 1 91 ? 5.038 12.797 -2.941 1.00 96.44 91 TRP A N 1
ATOM 693 C CA . TRP A 1 91 ? 3.971 13.528 -2.254 1.00 96.44 91 TRP A CA 1
ATOM 694 C C . TRP A 1 91 ? 2.892 12.592 -1.678 1.00 96.44 91 TRP A C 1
ATOM 696 O O . TRP A 1 91 ? 2.440 12.799 -0.559 1.00 96.44 91 TRP A O 1
ATOM 706 N N . PHE A 1 92 ? 2.527 11.526 -2.401 1.00 95.81 92 PHE A N 1
ATOM 707 C CA . PHE A 1 92 ? 1.515 10.566 -1.957 1.00 95.81 92 PHE A CA 1
ATOM 708 C C . PHE A 1 92 ? 2.041 9.680 -0.827 1.00 95.81 92 PHE A C 1
ATOM 710 O O . PHE A 1 92 ? 1.310 9.371 0.113 1.00 95.81 92 PHE A O 1
ATOM 717 N N . LEU A 1 93 ? 3.320 9.294 -0.888 1.00 94.88 93 LEU A N 1
ATOM 718 C CA . LEU A 1 93 ? 3.970 8.539 0.186 1.00 94.88 93 LEU A CA 1
ATOM 719 C C . LEU A 1 93 ? 4.067 9.374 1.465 1.00 94.88 93 LEU A C 1
ATOM 721 O O . LEU A 1 93 ? 3.744 8.880 2.540 1.00 94.88 93 LEU A O 1
ATOM 725 N N . GLU A 1 94 ? 4.455 10.642 1.336 1.00 97.44 94 GLU A N 1
ATOM 726 C CA . GLU A 1 94 ? 4.545 11.596 2.443 1.00 97.44 94 GLU A CA 1
ATOM 727 C C . GLU A 1 94 ? 3.172 11.858 3.072 1.00 97.44 94 GLU A C 1
ATOM 729 O O . GLU A 1 94 ? 3.041 11.848 4.295 1.00 97.44 94 GLU A O 1
ATOM 734 N N . GLU A 1 95 ? 2.129 12.039 2.258 1.00 96.88 95 GLU A N 1
ATOM 735 C CA . GLU A 1 95 ? 0.753 12.188 2.740 1.00 96.88 95 GLU A CA 1
ATOM 736 C C . GLU A 1 95 ? 0.266 10.924 3.464 1.00 96.88 95 GLU A C 1
ATOM 738 O O . GLU A 1 95 ? -0.298 11.006 4.558 1.00 96.88 95 GLU A O 1
ATOM 743 N N . THR A 1 96 ? 0.528 9.749 2.888 1.00 96.31 96 THR A N 1
ATOM 744 C CA . THR A 1 96 ? 0.163 8.449 3.465 1.00 96.31 96 THR A CA 1
ATOM 745 C C . THR A 1 96 ? 0.863 8.225 4.807 1.00 96.31 96 THR A C 1
ATOM 747 O O . THR A 1 96 ? 0.218 7.849 5.789 1.00 96.31 96 THR A O 1
ATOM 750 N N . GLU A 1 97 ? 2.165 8.507 4.889 1.00 97.31 97 GLU A N 1
ATOM 751 C CA . GLU A 1 97 ? 2.930 8.435 6.134 1.00 97.31 97 GLU A CA 1
ATOM 752 C C . GLU A 1 97 ? 2.400 9.437 7.164 1.00 97.31 97 GLU A C 1
ATOM 754 O O . GLU A 1 97 ? 2.173 9.072 8.320 1.00 97.31 97 GLU A O 1
ATOM 759 N N . ALA A 1 98 ? 2.144 10.684 6.761 1.00 98.31 98 ALA A N 1
ATOM 760 C CA . ALA A 1 98 ? 1.605 11.705 7.649 1.00 98.31 98 ALA A CA 1
ATOM 761 C C . ALA A 1 98 ? 0.241 11.292 8.223 1.00 98.31 98 ALA A C 1
ATOM 763 O O . ALA A 1 98 ? 0.017 11.437 9.429 1.00 98.31 98 ALA A O 1
ATOM 764 N N . ALA A 1 99 ? -0.643 10.726 7.396 1.00 97.38 99 ALA A N 1
ATOM 765 C CA . ALA A 1 99 ? -1.939 10.208 7.821 1.00 97.38 99 ALA A CA 1
ATOM 766 C C . ALA A 1 99 ? -1.794 9.038 8.808 1.00 97.38 99 ALA A C 1
ATOM 768 O O . ALA A 1 99 ? -2.468 9.020 9.843 1.00 97.38 99 ALA A O 1
ATOM 769 N N . LEU A 1 100 ? -0.881 8.099 8.535 1.00 98.06 100 LEU A N 1
ATOM 770 C CA . LEU A 1 100 ? -0.583 6.984 9.433 1.00 98.06 100 LEU A CA 1
ATOM 771 C C . LEU A 1 100 ? -0.058 7.489 10.782 1.00 98.06 100 LEU A C 1
ATOM 773 O O . LEU A 1 100 ? -0.598 7.140 11.831 1.00 98.06 100 LEU A O 1
ATOM 777 N N . VAL A 1 101 ? 0.964 8.346 10.773 1.00 98.38 101 VAL A N 1
ATOM 778 C CA . VAL A 1 101 ? 1.587 8.891 11.986 1.00 98.38 101 VAL A CA 1
ATOM 779 C C . VAL A 1 101 ? 0.583 9.693 12.809 1.00 98.38 101 VAL A C 1
ATOM 781 O O . VAL A 1 101 ? 0.531 9.534 14.031 1.00 98.38 101 VAL A O 1
ATOM 784 N N . ALA A 1 102 ? -0.222 10.542 12.167 1.00 98.38 102 ALA A N 1
ATOM 785 C CA . ALA A 1 102 ? -1.258 11.313 12.842 1.00 98.38 102 ALA A CA 1
ATOM 786 C C . ALA A 1 102 ? -2.290 10.392 13.503 1.00 98.38 102 ALA A C 1
ATOM 788 O O . ALA A 1 102 ? -2.580 10.549 14.689 1.00 98.38 102 ALA A O 1
ATOM 789 N N . GLY A 1 103 ? -2.787 9.391 12.776 1.00 98.25 103 GLY A N 1
ATOM 790 C CA . GLY A 1 103 ? -3.751 8.435 13.306 1.00 98.25 103 GLY A CA 1
ATOM 791 C C . GLY A 1 103 ? -3.201 7.610 14.470 1.00 98.25 103 GLY A C 1
ATOM 792 O O . GLY A 1 103 ? -3.852 7.498 15.507 1.00 98.25 103 GLY A O 1
ATOM 793 N N . VAL A 1 104 ? -1.968 7.104 14.370 1.00 98.31 104 VAL A N 1
ATOM 794 C CA . VAL A 1 104 ? -1.325 6.357 15.465 1.00 98.31 104 VAL A CA 1
ATOM 795 C C . VAL A 1 104 ? -1.160 7.219 16.711 1.00 98.31 104 VAL A C 1
ATOM 797 O O . VAL A 1 104 ? -1.425 6.751 17.818 1.00 98.31 104 VAL A O 1
ATOM 800 N N . ARG A 1 105 ? -0.752 8.483 16.552 1.00 98.31 105 ARG A N 1
ATOM 801 C CA . ARG A 1 105 ? -0.596 9.415 17.678 1.00 98.31 105 ARG A CA 1
ATOM 802 C C . ARG A 1 105 ? -1.928 9.746 18.344 1.00 98.31 105 ARG A C 1
ATOM 804 O O . ARG A 1 105 ? -1.970 9.814 19.568 1.00 98.31 105 ARG A O 1
ATOM 811 N N . THR A 1 106 ? -2.979 9.952 17.555 1.00 98.38 106 THR A N 1
ATOM 812 C CA . THR A 1 106 ? -4.301 10.341 18.060 1.00 98.38 106 THR A CA 1
ATOM 813 C C . THR A 1 106 ? -5.042 9.173 18.703 1.00 98.38 106 THR A C 1
ATOM 815 O O . THR A 1 106 ? -5.596 9.337 19.785 1.00 98.38 106 THR A O 1
ATOM 818 N N . PHE A 1 107 ? -5.054 8.004 18.060 1.00 98.19 107 PHE A N 1
ATOM 819 C CA . PHE A 1 107 ? -5.939 6.902 18.447 1.00 98.19 107 PHE A CA 1
ATOM 820 C C . PHE A 1 107 ? -5.241 5.731 19.145 1.00 98.19 107 PHE A C 1
ATOM 822 O O . PHE A 1 107 ? -5.915 4.936 19.793 1.00 98.19 107 PHE A O 1
ATOM 829 N N . GLN A 1 108 ? -3.913 5.612 19.023 1.00 97.38 108 GLN A N 1
ATOM 830 C CA . GLN A 1 108 ? -3.111 4.558 19.661 1.00 97.38 108 GLN A CA 1
ATOM 831 C C . GLN A 1 108 ? -3.702 3.138 19.484 1.00 97.38 108 GLN A C 1
ATOM 833 O O . GLN A 1 108 ? -3.975 2.460 20.479 1.00 97.38 108 GLN A O 1
ATOM 838 N N . PRO A 1 109 ? -3.930 2.667 18.239 1.00 97.62 109 PRO A N 1
ATOM 839 C CA . PRO A 1 109 ? -4.511 1.347 18.005 1.00 97.62 109 PRO A CA 1
ATOM 840 C C . PRO A 1 109 ? -3.630 0.231 18.570 1.00 97.62 109 PRO A C 1
ATOM 842 O O . PRO A 1 109 ? -2.404 0.338 18.614 1.00 97.62 109 PRO A O 1
ATOM 845 N N . ALA A 1 110 ? -4.259 -0.881 18.945 1.00 97.12 110 ALA A N 1
ATOM 846 C CA . ALA A 1 110 ? -3.553 -2.060 19.433 1.00 97.12 110 ALA A CA 1
ATOM 847 C C . ALA A 1 110 ? -2.798 -2.800 18.317 1.00 97.12 110 ALA A C 1
ATOM 849 O O . ALA A 1 110 ? -1.788 -3.453 18.582 1.00 97.12 110 ALA A O 1
ATOM 850 N N . GLY A 1 111 ? -3.283 -2.696 17.078 1.00 96.56 111 GLY A N 1
ATOM 851 C CA . GLY A 1 111 ? -2.686 -3.308 15.899 1.00 96.56 111 GLY A CA 1
ATOM 852 C C . GLY A 1 111 ? -3.001 -2.519 14.634 1.00 96.56 111 GLY A C 1
ATOM 853 O O . GLY A 1 111 ? -4.029 -1.844 14.550 1.00 96.56 111 GLY A O 1
ATOM 854 N N . ILE A 1 112 ? -2.099 -2.608 13.658 1.00 96.56 112 ILE A N 1
ATOM 855 C CA . ILE A 1 112 ? -2.260 -2.007 12.334 1.00 96.56 112 I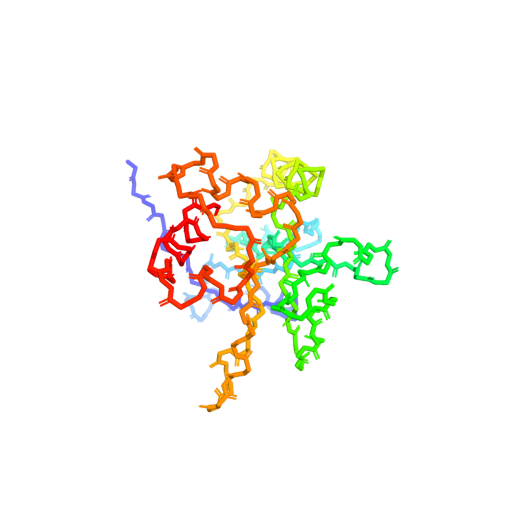LE A CA 1
ATOM 856 C C . ILE A 1 112 ? -1.970 -3.079 11.292 1.00 96.56 112 ILE A C 1
ATOM 858 O O . ILE A 1 112 ? -0.916 -3.714 11.326 1.00 96.56 112 ILE A O 1
ATOM 862 N N . TRP A 1 113 ? -2.903 -3.262 10.370 1.00 95.00 113 TRP A N 1
ATOM 863 C CA . TRP A 1 113 ? -2.730 -4.029 9.149 1.00 95.00 113 TRP A CA 1
ATOM 864 C C . TRP A 1 113 ? -2.549 -3.042 7.997 1.00 95.00 113 TRP A C 1
ATOM 866 O O . TRP A 1 113 ? -3.440 -2.254 7.704 1.00 95.00 113 TRP A O 1
ATOM 876 N N . LEU A 1 114 ? -1.374 -3.065 7.370 1.00 94.56 114 LEU A N 1
ATOM 877 C CA . LEU A 1 114 ? -1.095 -2.307 6.154 1.00 94.56 114 LEU A CA 1
ATOM 878 C C . LEU A 1 114 ? -1.688 -3.061 4.961 1.00 94.56 114 LEU A C 1
ATOM 880 O O . LEU A 1 114 ? -1.166 -4.108 4.576 1.00 94.56 114 LEU A O 1
ATOM 884 N N . ASP A 1 115 ? -2.794 -2.558 4.425 1.00 89.69 115 ASP A N 1
ATOM 885 C CA . ASP A 1 115 ? -3.487 -3.159 3.287 1.00 89.69 115 ASP A CA 1
ATOM 886 C C . ASP A 1 115 ? -3.117 -2.456 1.974 1.00 89.69 115 ASP A C 1
ATOM 888 O O . ASP A 1 115 ? -2.612 -1.327 1.968 1.00 89.69 115 ASP A O 1
ATOM 892 N N . TYR A 1 116 ? -3.418 -3.137 0.869 1.00 85.19 116 TYR A N 1
ATOM 893 C CA . TYR A 1 116 ? -3.075 -2.823 -0.518 1.00 85.19 116 TYR A CA 1
ATOM 894 C C . TYR A 1 116 ? -1.574 -2.853 -0.787 1.00 85.19 116 TYR A C 1
ATOM 896 O O . TYR A 1 116 ? -0.798 -2.033 -0.302 1.00 85.19 116 TYR A O 1
ATOM 904 N N . LEU A 1 117 ? -1.173 -3.810 -1.622 1.00 80.69 117 LEU A N 1
ATOM 905 C CA . LEU A 1 117 ? 0.186 -3.904 -2.132 1.00 80.69 117 LEU A CA 1
ATOM 906 C C . LEU A 1 117 ? 0.411 -2.875 -3.243 1.00 80.69 117 LEU A C 1
ATOM 908 O O . LEU A 1 117 ? -0.514 -2.464 -3.941 1.00 80.69 117 LEU A O 1
ATOM 912 N N . THR A 1 118 ? 1.673 -2.509 -3.437 1.00 83.25 118 THR A N 1
ATOM 913 C CA . THR A 1 118 ? 2.116 -1.537 -4.440 1.00 83.25 118 THR A CA 1
ATOM 914 C C . THR A 1 118 ? 1.688 -1.877 -5.868 1.00 83.25 118 THR A C 1
ATOM 916 O O . THR A 1 118 ? 1.401 -0.978 -6.658 1.00 83.25 118 THR A O 1
ATOM 919 N N . TYR A 1 119 ? 1.696 -3.164 -6.221 1.00 84.00 119 TYR A N 1
ATOM 920 C CA . TYR A 1 119 ? 1.561 -3.627 -7.600 1.00 84.00 119 TYR A CA 1
ATOM 921 C C . TYR A 1 119 ? 0.143 -4.089 -7.908 1.00 84.00 119 TYR A C 1
ATOM 923 O O . TYR A 1 119 ? -0.528 -4.685 -7.065 1.00 84.00 119 TYR A O 1
ATOM 931 N N . ALA A 1 120 ? -0.289 -3.831 -9.143 1.00 81.25 120 ALA A N 1
ATOM 932 C CA . ALA A 1 120 ? -1.547 -4.348 -9.651 1.00 81.25 120 ALA A CA 1
ATOM 933 C C . ALA A 1 120 ? -1.539 -5.878 -9.656 1.00 81.25 120 ALA A C 1
ATOM 935 O O . ALA A 1 120 ? -0.546 -6.516 -10.010 1.00 81.25 120 ALA A O 1
ATOM 936 N N . GLY A 1 121 ? -2.675 -6.450 -9.287 1.00 78.81 121 GLY A N 1
ATOM 937 C CA . GLY A 1 121 ? -2.871 -7.887 -9.275 1.00 78.81 121 GLY A CA 1
ATOM 938 C C . GLY A 1 121 ? -3.942 -8.263 -8.270 1.00 78.81 121 GLY A C 1
ATOM 939 O O . GLY A 1 121 ? -3.965 -7.769 -7.143 1.00 78.81 121 GLY A O 1
ATOM 940 N N . TRP A 1 122 ? -4.841 -9.149 -8.683 1.00 78.31 122 TRP A N 1
ATOM 941 C CA . TRP A 1 122 ? -5.884 -9.673 -7.813 1.00 78.31 122 TRP A CA 1
ATOM 942 C C . TRP A 1 122 ? -5.654 -11.156 -7.550 1.00 78.31 122 TRP A C 1
ATOM 944 O O . TRP A 1 122 ? -6.153 -12.023 -8.268 1.00 78.31 122 TRP A O 1
ATOM 954 N N . PHE A 1 123 ? -4.867 -11.439 -6.512 1.00 78.12 123 PHE A N 1
ATOM 955 C CA . PHE A 1 123 ? -4.403 -12.789 -6.177 1.00 78.12 123 PHE A CA 1
ATOM 956 C C . PHE A 1 123 ? -5.529 -13.769 -5.803 1.00 78.12 123 PHE A C 1
ATOM 958 O O . PHE A 1 123 ? -5.290 -14.970 -5.757 1.00 78.12 123 PHE A O 1
ATOM 965 N N . GLU A 1 124 ? -6.747 -13.287 -5.534 1.00 82.88 124 GLU A N 1
ATOM 966 C CA . GLU A 1 124 ? -7.900 -14.144 -5.221 1.00 82.88 124 GLU A CA 1
ATOM 967 C C . GLU A 1 124 ? -8.556 -14.755 -6.473 1.00 82.88 124 GLU A C 1
ATOM 969 O O . GLU A 1 124 ? -9.506 -15.531 -6.359 1.00 82.88 124 GLU A O 1
ATOM 974 N N . THR A 1 125 ? -8.071 -14.423 -7.675 1.00 83.81 125 THR A N 1
ATOM 975 C CA . THR A 1 125 ? -8.477 -15.105 -8.914 1.00 83.81 125 THR A CA 1
ATOM 976 C C . THR A 1 125 ? -7.512 -16.237 -9.270 1.00 83.81 125 THR A C 1
ATOM 978 O O . THR A 1 125 ? -6.319 -16.122 -8.993 1.00 83.81 125 THR A O 1
ATOM 981 N N . PRO A 1 126 ? -7.987 -17.329 -9.908 1.00 87.38 126 PRO A N 1
ATOM 982 C CA . PRO A 1 126 ? -7.117 -18.428 -10.339 1.00 87.38 126 PRO A CA 1
ATOM 983 C C . PRO A 1 126 ? -6.018 -18.006 -11.324 1.00 87.38 126 PRO A C 1
ATOM 985 O O . PRO A 1 126 ? -4.957 -18.622 -11.360 1.00 87.38 126 PRO A O 1
ATOM 988 N N . GLU A 1 127 ? -6.279 -16.965 -12.116 1.00 87.56 127 GLU A N 1
ATOM 989 C CA . GLU A 1 127 ? -5.388 -16.441 -13.153 1.00 87.56 127 GLU A CA 1
ATOM 990 C C . GLU A 1 127 ? -5.269 -14.915 -12.982 1.00 87.56 127 GLU A C 1
ATOM 992 O O . GLU A 1 127 ? -5.924 -14.160 -13.703 1.00 87.56 127 GLU A O 1
ATOM 997 N N . PRO A 1 128 ? -4.496 -14.433 -11.990 1.00 84.50 128 PRO A N 1
ATOM 998 C CA . PRO A 1 128 ? -4.378 -13.002 -11.741 1.00 84.50 128 PRO A CA 1
ATOM 999 C C . PRO A 1 128 ? -3.671 -12.300 -12.906 1.00 84.50 128 PRO A C 1
ATOM 1001 O O . PRO A 1 128 ? -2.617 -12.748 -13.359 1.00 84.50 128 PRO A O 1
ATOM 1004 N N . ASP A 1 129 ? -4.207 -11.159 -13.353 1.00 83.50 129 ASP A N 1
ATOM 1005 C CA . ASP A 1 129 ? -3.518 -10.283 -14.312 1.00 83.50 129 ASP A CA 1
ATOM 1006 C C . ASP A 1 129 ? -2.344 -9.578 -13.614 1.00 83.50 129 ASP A C 1
ATOM 1008 O O . ASP A 1 129 ? -2.518 -8.580 -12.909 1.00 83.50 129 ASP A O 1
ATOM 1012 N N . LEU A 1 130 ? -1.143 -10.138 -13.772 1.00 85.25 130 LEU A N 1
ATOM 1013 C CA . LEU A 1 130 ? 0.103 -9.600 -13.229 1.00 85.25 130 LEU A CA 1
ATOM 1014 C C . LEU A 1 130 ? 0.764 -8.685 -14.266 1.00 85.25 130 LEU A C 1
ATOM 1016 O O . LEU A 1 130 ? 1.632 -9.101 -15.032 1.00 85.25 130 LEU A O 1
ATOM 1020 N N . GLN A 1 131 ? 0.332 -7.426 -14.297 1.00 88.38 131 GLN A N 1
ATOM 1021 C CA . GLN A 1 131 ? 0.871 -6.423 -15.215 1.00 88.38 131 GLN A CA 1
ATOM 1022 C C . GLN A 1 131 ? 2.252 -5.938 -14.747 1.00 88.38 131 GLN A C 1
ATOM 1024 O O . GLN A 1 131 ? 2.401 -5.435 -13.631 1.00 88.38 131 GLN A O 1
ATOM 1029 N N . GLU A 1 132 ? 3.262 -6.029 -15.616 1.00 91.88 132 GLU A N 1
ATOM 1030 C CA . GLU A 1 132 ? 4.573 -5.435 -15.346 1.00 91.88 132 GLU A CA 1
ATOM 1031 C C . GLU A 1 132 ? 4.478 -3.904 -15.333 1.00 91.88 132 GLU A C 1
ATOM 1033 O O . GLU A 1 132 ? 4.071 -3.261 -16.302 1.00 91.88 132 GLU A O 1
ATOM 1038 N N . SER A 1 133 ? 4.867 -3.327 -14.203 1.00 93.00 133 SER A N 1
ATOM 1039 C CA . SER A 1 133 ? 4.861 -1.891 -13.919 1.00 93.00 133 SER A CA 1
ATOM 1040 C C . SER A 1 133 ? 5.875 -1.596 -12.799 1.00 93.00 133 SER A C 1
ATOM 1042 O O . SER A 1 133 ? 6.405 -2.530 -12.191 1.00 93.00 133 SER A O 1
ATOM 1044 N N . CYS A 1 134 ? 6.240 -0.354 -12.477 1.00 94.69 134 CYS A N 1
ATOM 1045 C CA . CYS A 1 134 ? 5.906 0.916 -13.125 1.00 94.69 134 CYS A CA 1
ATOM 1046 C C . CYS A 1 134 ? 7.095 1.403 -13.968 1.00 94.69 134 CYS A C 1
ATOM 1048 O O . CYS A 1 134 ? 8.167 1.626 -13.415 1.00 94.69 134 CYS A O 1
ATOM 1050 N N . PHE A 1 135 ? 6.906 1.616 -15.269 1.00 96.56 135 PHE A N 1
ATOM 1051 C CA . PHE A 1 135 ? 7.945 2.063 -16.206 1.00 96.56 135 PHE A CA 1
ATOM 1052 C C . PHE A 1 135 ? 7.879 3.565 -16.518 1.00 96.56 135 PHE A C 1
ATOM 1054 O O . PHE A 1 135 ? 8.279 4.006 -17.594 1.00 96.56 135 PHE A O 1
ATOM 1061 N N . CYS A 1 136 ? 7.362 4.380 -15.593 1.00 96.50 136 CYS A N 1
ATOM 1062 C CA . CYS A 1 136 ? 7.435 5.828 -15.766 1.00 96.50 136 CYS A CA 1
ATOM 1063 C C . CYS A 1 136 ? 8.905 6.294 -15.704 1.00 96.50 136 CYS A C 1
ATOM 1065 O O . CYS A 1 136 ? 9.722 5.626 -15.054 1.00 96.50 136 CYS A O 1
ATOM 1067 N N . PRO A 1 137 ? 9.257 7.436 -16.325 1.00 97.00 137 PRO A N 1
ATOM 1068 C CA . PRO A 1 137 ? 10.641 7.907 -16.382 1.00 97.00 137 PRO A CA 1
ATOM 1069 C C . PRO A 1 137 ? 11.319 7.986 -15.010 1.00 97.00 137 PRO A C 1
ATOM 1071 O O . PRO A 1 137 ? 12.480 7.614 -14.873 1.00 97.00 137 PRO A O 1
ATOM 1074 N N . GLU A 1 138 ? 10.590 8.402 -13.974 1.00 97.00 138 GLU A N 1
ATOM 1075 C CA . GLU A 1 138 ? 11.121 8.509 -12.615 1.00 97.00 138 GLU A CA 1
ATOM 1076 C C . GLU A 1 138 ? 11.408 7.142 -11.978 1.00 97.00 138 GLU A C 1
ATOM 1078 O O . GLU A 1 138 ? 12.388 7.000 -11.252 1.00 97.00 138 GLU A O 1
ATOM 1083 N N . CYS A 1 139 ? 10.579 6.124 -12.236 1.00 96.69 139 CYS A N 1
ATOM 1084 C CA . CYS A 1 139 ? 10.814 4.770 -11.727 1.00 96.69 139 CYS A CA 1
ATOM 1085 C C . CYS A 1 139 ? 11.996 4.095 -12.428 1.00 96.69 139 CYS A C 1
ATOM 1087 O O . CYS A 1 139 ? 12.783 3.419 -11.769 1.00 96.69 139 CYS A O 1
ATOM 1089 N N . VAL A 1 140 ? 12.140 4.299 -13.739 1.00 97.75 140 VAL A N 1
ATOM 1090 C CA . VAL A 1 140 ? 13.288 3.794 -14.504 1.00 97.75 140 VAL A CA 1
ATOM 1091 C C . VAL A 1 140 ? 14.576 4.486 -14.058 1.00 97.75 140 VAL A C 1
ATOM 1093 O O . VAL A 1 140 ? 15.565 3.809 -13.798 1.00 97.75 140 VAL A O 1
ATOM 1096 N N . ALA A 1 141 ? 14.559 5.810 -13.882 1.00 97.56 141 ALA A N 1
ATOM 1097 C CA . ALA A 1 141 ? 15.720 6.555 -13.398 1.00 97.56 141 ALA A CA 1
ATOM 1098 C C . ALA A 1 141 ? 16.176 6.085 -12.004 1.00 97.56 141 ALA A C 1
ATOM 1100 O O . ALA A 1 141 ? 17.357 5.802 -11.817 1.00 97.56 141 ALA A O 1
ATOM 1101 N N . ASP A 1 142 ? 15.243 5.928 -11.058 1.00 96.94 142 ASP A N 1
ATOM 1102 C CA . ASP A 1 142 ? 15.512 5.412 -9.705 1.00 96.94 142 ASP A CA 1
ATOM 1103 C C . ASP A 1 142 ? 16.092 3.984 -9.732 1.00 96.94 142 ASP A C 1
ATOM 1105 O O . ASP A 1 142 ? 17.003 3.640 -8.973 1.00 96.94 142 ASP A O 1
ATOM 1109 N N . PHE A 1 143 ? 15.621 3.139 -10.650 1.00 97.94 143 PHE A N 1
ATOM 1110 C CA . PHE A 1 143 ? 16.198 1.815 -10.866 1.00 97.94 143 PHE A CA 1
ATOM 1111 C C . PHE A 1 143 ? 17.634 1.881 -11.392 1.00 97.94 143 PHE A C 1
ATOM 1113 O O . PHE A 1 143 ? 18.512 1.234 -10.816 1.00 97.94 143 PHE A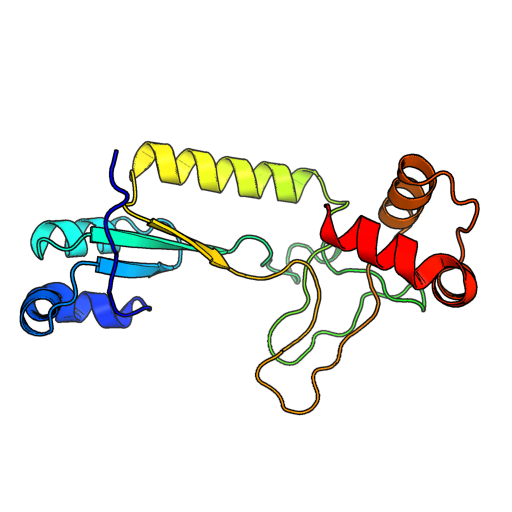 O 1
ATOM 1120 N N . CYS A 1 144 ? 17.892 2.666 -12.438 1.00 98.00 144 CYS A N 1
ATOM 1121 C CA . CYS A 1 144 ? 19.234 2.815 -12.999 1.00 98.00 144 CYS A CA 1
ATOM 1122 C C . CYS A 1 144 ? 20.210 3.379 -11.957 1.00 98.00 144 CYS A C 1
ATOM 1124 O O . CYS A 1 144 ? 21.297 2.835 -11.772 1.00 98.00 144 CYS A O 1
ATOM 1126 N N . GLU A 1 145 ? 19.803 4.408 -11.207 1.00 97.50 145 GLU A N 1
ATOM 1127 C CA . GLU A 1 145 ? 20.618 5.021 -10.154 1.00 97.50 145 GLU A CA 1
ATOM 1128 C C . GLU A 1 145 ? 20.922 4.039 -9.013 1.00 97.50 145 GLU A C 1
ATOM 1130 O O . GLU A 1 145 ? 22.071 3.902 -8.592 1.00 97.50 145 GLU A O 1
ATOM 1135 N N . SER A 1 146 ? 19.912 3.309 -8.531 1.00 96.81 146 SER A N 1
ATOM 1136 C CA . SER A 1 146 ? 20.072 2.406 -7.383 1.00 96.81 146 SER A CA 1
ATOM 1137 C C . SER A 1 146 ? 20.794 1.095 -7.703 1.00 96.81 146 SER A C 1
ATOM 1139 O O . SER A 1 146 ? 21.301 0.439 -6.789 1.00 96.81 146 SER A O 1
ATOM 1141 N N . THR A 1 147 ? 20.831 0.682 -8.972 1.00 97.12 147 THR A N 1
ATOM 1142 C CA . THR A 1 147 ? 21.407 -0.609 -9.384 1.00 97.12 147 THR A CA 1
ATOM 1143 C C . THR A 1 147 ? 22.653 -0.490 -10.257 1.00 97.12 147 THR A C 1
ATOM 1145 O O . THR A 1 147 ? 23.386 -1.470 -10.385 1.00 97.12 147 THR A O 1
ATOM 1148 N N . GLY A 1 148 ? 22.910 0.682 -10.846 1.00 97.38 148 GLY A N 1
ATOM 1149 C CA . GLY A 1 148 ? 23.972 0.892 -11.830 1.00 97.38 148 GLY A CA 1
ATOM 1150 C C . GLY A 1 148 ? 23.697 0.248 -13.195 1.00 97.38 148 GLY A C 1
ATOM 1151 O O . GLY A 1 148 ? 24.610 0.162 -14.013 1.00 97.38 148 GLY A O 1
ATOM 1152 N N . VAL A 1 149 ? 22.474 -0.240 -13.435 1.00 97.31 149 VAL A N 1
ATOM 1153 C CA . VAL A 1 149 ? 22.046 -0.762 -14.738 1.00 97.31 149 VAL A CA 1
ATOM 1154 C C . VAL A 1 149 ? 21.844 0.400 -15.711 1.00 97.31 149 VAL A C 1
ATOM 1156 O O . VAL A 1 149 ? 21.187 1.381 -15.375 1.00 97.31 149 VAL A O 1
ATOM 1159 N N . ASP A 1 150 ? 22.381 0.267 -16.923 1.00 96.25 150 ASP A N 1
ATOM 1160 C CA . ASP A 1 150 ? 22.211 1.225 -18.021 1.00 96.25 150 ASP A CA 1
ATOM 1161 C C . ASP A 1 150 ? 21.218 0.667 -19.050 1.00 96.25 150 ASP A C 1
ATOM 1163 O O . ASP A 1 150 ? 21.599 0.234 -20.131 1.00 96.25 150 ASP A O 1
ATOM 1167 N N . ALA A 1 151 ? 19.944 0.590 -18.657 1.00 95.19 151 ALA A N 1
ATOM 1168 C CA . ALA A 1 151 ? 18.841 0.152 -19.510 1.00 95.19 151 ALA A CA 1
ATOM 1169 C C . ALA A 1 151 ? 17.604 0.992 -19.186 1.00 95.19 151 ALA A C 1
ATOM 1171 O O . ALA A 1 151 ? 17.126 0.986 -18.051 1.00 95.19 151 ALA A O 1
ATOM 1172 N N . THR A 1 152 ? 17.097 1.731 -20.174 1.00 94.38 152 THR A N 1
ATOM 1173 C CA . THR A 1 152 ? 15.963 2.658 -19.985 1.00 94.38 152 THR A CA 1
ATOM 1174 C C . THR A 1 152 ? 14.698 2.231 -20.721 1.00 94.38 152 THR A C 1
ATOM 1176 O O . THR A 1 152 ? 13.611 2.702 -20.389 1.00 94.38 152 THR A O 1
ATOM 1179 N N . ASP A 1 153 ? 14.820 1.315 -21.683 1.00 96.88 153 ASP A N 1
ATOM 1180 C CA . ASP A 1 153 ? 13.687 0.721 -22.382 1.00 96.88 153 ASP A CA 1
ATOM 1181 C C . ASP A 1 153 ? 13.081 -0.414 -21.530 1.00 96.88 153 ASP A C 1
ATOM 1183 O O . ASP A 1 153 ? 13.798 -1.351 -21.161 1.00 96.88 153 ASP A O 1
ATOM 1187 N N . PRO A 1 154 ? 11.768 -0.390 -21.226 1.00 97.19 154 PRO A N 1
ATOM 1188 C CA . PRO A 1 154 ? 11.085 -1.482 -20.535 1.00 97.19 154 PRO A CA 1
ATOM 1189 C C . PRO A 1 154 ? 11.330 -2.861 -21.154 1.00 97.19 154 PRO A C 1
ATOM 1191 O O . PRO A 1 154 ? 11.483 -3.839 -20.420 1.00 97.19 154 PRO A O 1
ATOM 1194 N N . ALA A 1 155 ? 11.405 -2.957 -22.486 1.00 96.94 155 ALA A N 1
ATOM 1195 C CA . ALA A 1 155 ? 11.653 -4.229 -23.161 1.00 96.94 155 ALA A CA 1
ATOM 1196 C C . ALA A 1 155 ? 13.059 -4.773 -22.859 1.00 96.94 155 ALA A C 1
ATOM 1198 O O . ALA A 1 155 ? 13.220 -5.964 -22.590 1.00 96.94 155 ALA A O 1
ATOM 1199 N N . GLU A 1 156 ? 14.066 -3.899 -22.838 1.00 97.75 156 GLU A N 1
ATOM 1200 C CA . GLU A 1 156 ? 15.444 -4.239 -22.481 1.00 97.75 156 GLU A CA 1
ATOM 1201 C C . GLU A 1 156 ? 15.559 -4.642 -21.005 1.00 97.75 156 GLU A C 1
ATOM 1203 O O . GLU A 1 156 ? 16.140 -5.684 -20.682 1.00 97.75 156 GLU A O 1
ATOM 1208 N N . ILE A 1 157 ? 14.943 -3.864 -20.106 1.00 98.12 157 ILE A N 1
ATOM 1209 C CA . ILE A 1 157 ? 14.910 -4.152 -18.667 1.00 98.12 157 ILE A CA 1
ATOM 1210 C C . ILE A 1 157 ? 14.306 -5.538 -18.423 1.00 98.12 157 ILE A C 1
ATOM 1212 O O . ILE A 1 157 ? 14.865 -6.329 -17.663 1.00 98.12 157 ILE A O 1
ATOM 1216 N N . LEU A 1 158 ? 13.193 -5.867 -19.081 1.00 97.50 158 LEU A N 1
ATOM 1217 C CA . LEU A 1 158 ? 12.542 -7.167 -18.928 1.00 97.50 158 LEU A CA 1
ATOM 1218 C C . LEU A 1 158 ? 13.318 -8.310 -19.596 1.00 97.50 158 LEU A C 1
ATOM 1220 O O . LEU A 1 158 ? 13.323 -9.420 -19.070 1.00 97.50 158 LEU A O 1
ATOM 1224 N N . ALA A 1 159 ? 14.005 -8.070 -20.712 1.00 97.94 159 ALA A N 1
ATOM 1225 C CA . ALA A 1 159 ? 14.776 -9.108 -21.394 1.00 97.94 159 ALA A CA 1
ATOM 1226 C C . ALA A 1 159 ? 16.087 -9.461 -20.670 1.00 97.94 159 ALA A C 1
ATOM 1228 O O . ALA A 1 159 ? 16.496 -10.624 -20.660 1.00 97.94 159 ALA A O 1
ATOM 1229 N N . HIS A 1 160 ? 16.757 -8.471 -20.071 1.00 98.31 160 HIS A N 1
ATOM 1230 C CA . HIS A 1 160 ? 18.134 -8.623 -19.583 1.00 98.31 160 HIS A CA 1
ATOM 1231 C C . HIS A 1 160 ? 18.310 -8.352 -18.086 1.00 98.31 160 HIS A C 1
ATOM 1233 O O . HIS A 1 160 ? 19.268 -8.839 -17.483 1.00 98.31 160 HIS A O 1
ATOM 1239 N N . HIS A 1 161 ? 17.375 -7.637 -17.456 1.00 98.06 161 HIS A N 1
ATOM 1240 C CA . HIS A 1 161 ? 17.508 -7.153 -16.079 1.00 98.06 161 HIS A CA 1
ATOM 1241 C C . HIS A 1 161 ? 16.283 -7.443 -15.193 1.00 98.06 161 HIS A C 1
ATOM 1243 O O . HIS A 1 161 ? 16.185 -6.894 -14.095 1.00 98.06 161 HIS A O 1
ATOM 1249 N N . GLN A 1 162 ? 15.381 -8.349 -15.596 1.00 96.88 162 GLN A N 1
ATOM 1250 C CA . GLN A 1 162 ? 14.109 -8.597 -14.899 1.00 96.88 162 GLN A CA 1
ATOM 1251 C C . GLN A 1 162 ? 14.277 -8.939 -13.413 1.00 96.88 162 GLN A C 1
ATOM 1253 O O . GLN A 1 162 ? 13.522 -8.456 -12.568 1.00 96.88 162 GLN A O 1
ATOM 1258 N N . ALA A 1 163 ? 15.276 -9.755 -13.066 1.00 97.38 163 ALA A N 1
ATOM 1259 C CA . ALA A 1 163 ? 15.542 -10.114 -11.675 1.00 97.38 163 ALA A CA 1
ATOM 1260 C C . ALA A 1 163 ? 15.970 -8.895 -10.839 1.00 97.38 163 ALA A C 1
ATOM 1262 O O . ALA A 1 163 ? 15.501 -8.719 -9.713 1.00 97.38 163 ALA A O 1
ATOM 1263 N N . ALA A 1 164 ? 16.822 -8.030 -11.398 1.00 97.69 164 ALA A N 1
ATOM 1264 C CA . ALA A 1 164 ? 17.243 -6.793 -10.748 1.00 97.69 164 ALA A CA 1
ATOM 1265 C C . ALA A 1 164 ? 16.066 -5.820 -10.608 1.00 97.69 164 ALA A C 1
ATOM 1267 O O . ALA A 1 164 ? 15.854 -5.284 -9.521 1.00 97.69 164 ALA A O 1
ATOM 1268 N N . TRP A 1 165 ? 15.264 -5.666 -11.666 1.00 96.94 165 TRP A N 1
ATOM 1269 C CA . TRP A 1 165 ? 14.045 -4.858 -11.673 1.00 96.94 165 TRP A CA 1
ATOM 1270 C C . TRP A 1 165 ? 13.060 -5.309 -10.592 1.00 96.94 165 TRP A C 1
ATOM 1272 O O . TRP A 1 165 ? 12.650 -4.518 -9.747 1.00 96.94 165 TRP A O 1
ATOM 1282 N N . THR A 1 166 ? 12.756 -6.607 -10.539 1.00 95.06 166 THR A N 1
ATOM 1283 C CA . THR A 1 166 ? 11.870 -7.207 -9.529 1.00 95.06 166 THR A CA 1
ATOM 1284 C C . THR A 1 166 ? 12.407 -6.983 -8.117 1.00 95.06 166 THR A C 1
ATOM 1286 O O . THR A 1 166 ? 11.678 -6.569 -7.221 1.00 95.06 166 THR A O 1
ATOM 1289 N N . SER A 1 167 ? 13.706 -7.201 -7.912 1.00 95.56 167 SER A N 1
ATOM 1290 C CA . SER A 1 167 ? 14.340 -7.034 -6.605 1.00 95.56 167 SER A CA 1
ATOM 1291 C C . SER A 1 167 ? 14.358 -5.575 -6.137 1.00 95.56 167 SER A C 1
ATOM 1293 O O . SER A 1 167 ? 14.139 -5.311 -4.956 1.00 95.56 167 SER A O 1
ATOM 1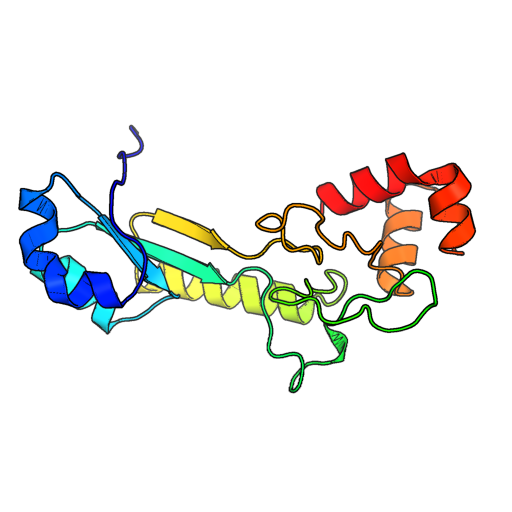295 N N . HIS A 1 168 ? 14.588 -4.627 -7.049 1.00 95.38 168 HIS A N 1
ATOM 1296 C CA . HIS A 1 168 ? 14.474 -3.194 -6.780 1.00 95.38 168 HIS A CA 1
ATOM 1297 C C . HIS A 1 168 ? 13.035 -2.831 -6.389 1.00 95.38 168 HIS A C 1
ATOM 1299 O O . HIS A 1 168 ? 12.815 -2.257 -5.325 1.00 95.38 168 HIS A O 1
ATOM 1305 N N . LYS A 1 169 ? 12.053 -3.275 -7.181 1.00 92.62 169 LYS A N 1
ATOM 1306 C CA . LYS A 1 169 ? 10.619 -3.097 -6.926 1.00 92.62 169 LYS A CA 1
ATOM 1307 C C . LYS A 1 169 ? 10.165 -3.617 -5.556 1.00 92.62 169 LYS A C 1
ATOM 1309 O O . LYS A 1 169 ? 9.359 -2.962 -4.902 1.00 92.62 169 LYS A O 1
ATOM 1314 N N . CYS A 1 170 ? 10.668 -4.764 -5.102 1.00 90.88 170 CYS A N 1
ATOM 1315 C CA . CYS A 1 170 ? 10.301 -5.343 -3.802 1.00 90.88 170 CYS A CA 1
ATOM 1316 C C . CYS A 1 170 ? 10.960 -4.665 -2.588 1.00 90.88 170 CYS A C 1
ATOM 1318 O O . CYS A 1 170 ? 10.539 -4.923 -1.465 1.00 90.88 170 CYS A O 1
ATOM 1320 N N . ARG A 1 171 ? 12.017 -3.866 -2.782 1.00 90.69 171 ARG A N 1
ATOM 1321 C CA . ARG A 1 171 ? 12.727 -3.167 -1.693 1.00 90.69 171 ARG A CA 1
ATOM 1322 C C . ARG A 1 171 ? 12.256 -1.729 -1.471 1.00 90.69 171 ARG A C 1
ATOM 1324 O O . ARG A 1 171 ? 12.745 -1.091 -0.542 1.00 90.69 171 ARG A O 1
ATOM 1331 N N . ARG A 1 172 ? 11.393 -1.228 -2.351 1.00 85.25 172 ARG A N 1
ATOM 1332 C CA . ARG A 1 172 ? 10.847 0.128 -2.305 1.00 85.25 172 ARG A CA 1
ATOM 1333 C C . ARG A 1 172 ? 9.645 0.250 -1.389 1.00 85.25 172 ARG A C 1
ATOM 1335 O O . ARG A 1 172 ? 8.935 -0.763 -1.215 1.00 85.25 172 ARG A O 1
#

Foldseek 3Di:
DDQDDAFEDEEPVCLVVLLCCVVVVGQEYEYEALDPVSLVSCVVNNHFYEYEAAQFDDDCVVVVVQFAAALVRHRDDDDPPARAGDPLPVVSNVVSVVSVVVSCVPRVGSYYHHDDDRHQWDPPDPDIPRTDTHLDQSLLVCLCVVPVDPDNRSVCCVVPPVVSSVVVSVVD

pLDDT: mean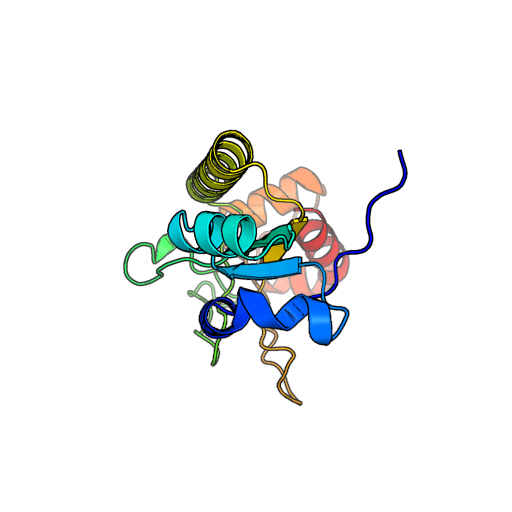 93.1, std 6.37, range [61.47, 98.38]